Protein AF-A0A6C0DPK2-F1 (afdb_monomer_lite)

Foldseek 3Di:
DVLLVQLVVQLCVVLVVCLVVVDQLQAQPVRDGADDDDDDDPRRHHVDHPVNVSVVSSVVSSVVSVVVVVVVVVVVVVVVVVVVVVVVPDPPPDDDDDDDPPQADWDWDFPPVVCVVVVHTDIDIDHPDHDPDPDPDDDDDPDDDDDDDDD

pLDDT: mean 71.71, std 18.36, range [35.25, 96.0]

Structure (mmCIF, N/CA/C/O backbone):
data_AF-A0A6C0DPK2-F1
#
_entry.id   AF-A0A6C0DPK2-F1
#
loop_
_atom_site.group_PDB
_atom_site.id
_atom_site.type_symbol
_atom_site.label_atom_id
_atom_site.label_alt_id
_atom_site.label_comp_id
_atom_site.label_asym_id
_atom_site.label_entity_id
_atom_site.label_seq_id
_atom_site.pdbx_PDB_ins_code
_atom_site.Cartn_x
_atom_site.Cartn_y
_atom_site.Cartn_z
_atom_site.occupancy
_atom_site.B_iso_or_equiv
_atom_site.auth_seq_id
_atom_site.auth_comp_id
_atom_site.auth_asym_id
_atom_site.auth_atom_id
_atom_site.pdbx_PDB_model_num
ATOM 1 N N . MET A 1 1 ? -2.941 3.229 -16.840 1.00 76.00 1 MET A N 1
ATOM 2 C CA . MET A 1 1 ? -4.319 3.354 -16.310 1.00 76.00 1 MET A CA 1
ATOM 3 C C . MET A 1 1 ? -4.756 2.106 -15.546 1.00 76.00 1 MET A C 1
ATOM 5 O O . MET A 1 1 ? -5.140 2.243 -14.397 1.00 76.00 1 MET A O 1
ATOM 9 N N . TRP A 1 2 ? -4.609 0.898 -16.103 1.00 88.50 2 TRP A N 1
ATOM 10 C CA . TRP A 1 2 ? -4.993 -0.365 -15.441 1.00 88.50 2 TRP A CA 1
ATOM 11 C C . TRP A 1 2 ? -4.320 -0.638 -14.084 1.00 88.50 2 TRP A C 1
ATOM 13 O O . TRP A 1 2 ? -4.922 -1.257 -13.216 1.00 88.50 2 TRP A O 1
ATOM 23 N N . THR A 1 3 ? -3.105 -0.131 -13.868 1.00 89.25 3 THR A N 1
ATOM 24 C CA . THR A 1 3 ? -2.382 -0.233 -12.589 1.00 89.25 3 THR A CA 1
ATOM 25 C C . THR A 1 3 ? -3.181 0.301 -11.404 1.00 89.25 3 THR A C 1
ATOM 27 O O . THR A 1 3 ? -3.207 -0.337 -10.357 1.00 89.25 3 THR A O 1
ATOM 30 N N . PHE A 1 4 ? -3.874 1.431 -11.576 1.00 91.94 4 PHE A N 1
ATOM 31 C CA . PHE A 1 4 ? -4.709 2.010 -10.523 1.00 91.94 4 PHE A CA 1
ATOM 32 C C . PHE A 1 4 ? -5.929 1.141 -10.213 1.00 91.94 4 PHE A C 1
ATOM 34 O O . PHE A 1 4 ? -6.280 0.998 -9.049 1.00 91.94 4 PHE A O 1
ATOM 41 N N . LEU A 1 5 ? -6.539 0.517 -11.228 1.00 94.31 5 LEU A N 1
ATOM 42 C CA . LEU A 1 5 ? -7.675 -0.388 -11.027 1.00 94.31 5 LEU A CA 1
ATOM 43 C C . LEU A 1 5 ? -7.260 -1.630 -10.234 1.00 94.31 5 LEU A C 1
ATOM 45 O O . LEU A 1 5 ? -7.920 -1.984 -9.263 1.00 94.31 5 LEU A O 1
ATOM 49 N N . ILE A 1 6 ? -6.133 -2.249 -10.597 1.00 94.50 6 ILE A N 1
ATOM 50 C CA . ILE A 1 6 ? -5.611 -3.434 -9.900 1.00 94.50 6 ILE A CA 1
ATOM 51 C C . ILE A 1 6 ? -5.244 -3.087 -8.449 1.00 94.50 6 ILE A C 1
ATOM 53 O O . ILE A 1 6 ? -5.615 -3.816 -7.531 1.00 94.50 6 ILE A O 1
ATOM 57 N N . ALA A 1 7 ? -4.582 -1.946 -8.227 1.00 94.00 7 ALA A N 1
ATOM 58 C CA . ALA A 1 7 ? -4.278 -1.458 -6.881 1.00 94.00 7 ALA A CA 1
ATOM 59 C C . ALA A 1 7 ? -5.551 -1.144 -6.074 1.00 94.00 7 ALA A C 1
ATOM 61 O O . ALA A 1 7 ? -5.604 -1.424 -4.878 1.00 94.00 7 ALA A O 1
ATOM 62 N N . GLY A 1 8 ? -6.595 -0.615 -6.717 1.00 94.31 8 GLY A N 1
ATOM 63 C CA . GLY A 1 8 ? -7.897 -0.378 -6.093 1.00 94.31 8 GLY A CA 1
ATOM 64 C C . GLY A 1 8 ? -8.587 -1.672 -5.654 1.00 94.31 8 GLY A C 1
ATOM 65 O O . GLY A 1 8 ? -9.083 -1.755 -4.533 1.00 94.31 8 GLY A O 1
ATOM 66 N N . VAL A 1 9 ? -8.564 -2.710 -6.494 1.00 95.94 9 VAL A N 1
ATOM 67 C CA . VAL A 1 9 ? -9.119 -4.029 -6.146 1.00 95.94 9 VAL A CA 1
ATOM 68 C C . VAL A 1 9 ? -8.339 -4.668 -4.996 1.00 95.94 9 VAL A C 1
ATOM 70 O O . VAL A 1 9 ? -8.947 -5.146 -4.040 1.00 95.94 9 VAL A O 1
ATOM 73 N N . LEU A 1 10 ? -7.004 -4.629 -5.039 1.00 95.25 10 LEU A N 1
ATOM 74 C CA . LEU A 1 10 ? -6.152 -5.143 -3.960 1.00 95.25 10 LEU A CA 1
ATOM 75 C C . LEU A 1 10 ? -6.366 -4.372 -2.643 1.00 95.25 10 LEU A C 1
ATOM 77 O O . LEU A 1 10 ? -6.397 -4.965 -1.562 1.00 95.25 10 LEU A O 1
ATOM 81 N N . TYR A 1 11 ? -6.579 -3.058 -2.736 1.00 95.56 11 TYR A N 1
ATOM 82 C CA . TYR A 1 11 ? -6.938 -2.213 -1.602 1.00 95.56 11 TYR A CA 1
ATOM 83 C C . TYR A 1 11 ? -8.272 -2.653 -0.981 1.00 95.56 11 TYR A C 1
ATOM 85 O O . TYR A 1 11 ? -8.320 -2.914 0.221 1.00 95.56 11 TYR A O 1
ATOM 93 N N . LEU A 1 12 ? -9.323 -2.813 -1.794 1.00 95.50 12 LEU A N 1
ATOM 94 C CA . LEU A 1 12 ? -10.645 -3.262 -1.341 1.00 95.50 12 LEU A CA 1
ATOM 95 C C . LEU A 1 12 ? -10.598 -4.651 -0.700 1.00 95.50 12 LEU A C 1
ATOM 97 O O . LEU A 1 12 ? -11.244 -4.866 0.322 1.00 95.50 12 LEU A O 1
ATOM 101 N N . LEU A 1 13 ? -9.808 -5.569 -1.259 1.00 95.94 13 LEU A N 1
ATOM 102 C CA . LEU A 1 13 ? -9.614 -6.907 -0.699 1.00 95.94 13 LEU A CA 1
ATOM 103 C C . LEU A 1 13 ? -8.998 -6.854 0.699 1.00 95.94 13 LEU A C 1
ATOM 105 O O . LEU A 1 13 ? -9.499 -7.504 1.613 1.00 95.94 13 LEU A O 1
ATOM 109 N N . GLY A 1 14 ? -7.941 -6.064 0.888 1.00 92.69 14 GLY A N 1
ATOM 110 C CA . GLY A 1 14 ? -7.294 -5.958 2.197 1.00 92.69 14 GLY A CA 1
ATOM 111 C C . GLY A 1 14 ? -8.143 -5.222 3.232 1.00 92.69 14 GLY A C 1
ATOM 112 O O . GLY A 1 14 ? -8.245 -5.678 4.369 1.00 92.69 14 GLY A O 1
ATOM 113 N N . VAL A 1 15 ? -8.828 -4.144 2.838 1.00 93.50 15 VAL A N 1
ATOM 114 C CA . VAL A 1 15 ? -9.788 -3.465 3.722 1.00 93.50 15 VAL A CA 1
ATOM 115 C C . VAL A 1 15 ? -10.927 -4.414 4.098 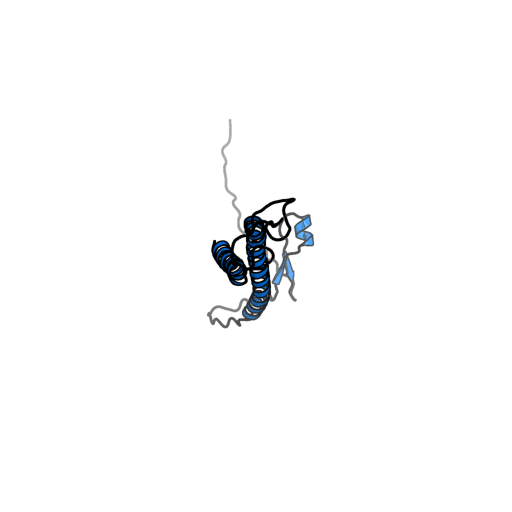1.00 93.50 15 VAL A C 1
ATOM 117 O O . VAL A 1 15 ? -11.239 -4.559 5.278 1.00 93.50 15 VAL A O 1
ATOM 120 N N . GLY A 1 16 ? -11.498 -5.122 3.122 1.00 93.38 16 GLY A N 1
ATOM 121 C CA . GLY A 1 16 ? -12.542 -6.120 3.346 1.00 93.38 16 GLY A CA 1
ATOM 122 C C . GLY A 1 16 ? -12.094 -7.247 4.277 1.00 93.38 16 GLY A C 1
ATOM 123 O O . GLY A 1 16 ? -12.838 -7.616 5.182 1.00 93.38 16 GLY A O 1
ATOM 124 N N . ALA A 1 17 ? -10.863 -7.738 4.124 1.00 92.38 17 ALA A N 1
ATOM 125 C CA . ALA A 1 17 ? -10.295 -8.748 5.013 1.00 92.38 17 ALA A CA 1
ATOM 126 C C . ALA A 1 17 ? -10.200 -8.248 6.463 1.00 92.38 17 ALA A C 1
ATOM 128 O O . ALA A 1 17 ? -10.578 -8.969 7.384 1.00 92.38 17 ALA A O 1
ATOM 129 N N . VAL A 1 18 ? -9.773 -7.003 6.684 1.00 89.62 18 VAL A N 1
ATOM 130 C CA . VAL A 1 18 ? -9.723 -6.418 8.035 1.00 89.62 18 VAL A CA 1
ATOM 131 C C . VAL A 1 18 ? -11.120 -6.242 8.630 1.00 89.62 18 VAL A C 1
ATOM 133 O O . VAL A 1 18 ? -11.325 -6.566 9.801 1.00 89.62 18 VAL A O 1
ATOM 136 N N . LEU A 1 19 ? -12.101 -5.805 7.833 1.00 88.81 19 LEU A N 1
ATOM 137 C CA . LEU A 1 19 ? -13.499 -5.716 8.275 1.00 88.81 19 LEU A CA 1
ATOM 138 C C . LEU A 1 19 ? -14.124 -7.087 8.558 1.00 88.81 19 LEU A C 1
ATOM 140 O O . LEU A 1 19 ? -15.045 -7.175 9.371 1.00 88.81 19 LEU A O 1
ATOM 144 N N . TYR A 1 20 ? -13.653 -8.139 7.891 1.00 90.38 20 TYR A N 1
ATOM 145 C CA . TYR A 1 20 ? -14.099 -9.507 8.128 1.00 90.38 20 TYR A CA 1
ATOM 146 C C . TYR A 1 20 ? -13.490 -10.087 9.409 1.00 90.38 20 TYR A C 1
ATOM 148 O O . TYR A 1 20 ? -14.210 -10.648 10.230 1.00 90.38 20 TYR A O 1
ATOM 156 N N . ILE A 1 21 ? -12.181 -9.903 9.607 1.00 90.19 21 ILE A N 1
ATOM 157 C CA . ILE A 1 21 ? -11.452 -10.408 10.782 1.00 90.19 21 ILE A CA 1
ATOM 158 C C . ILE A 1 21 ? -11.864 -9.660 12.057 1.00 90.19 21 ILE A C 1
ATOM 160 O O . ILE A 1 21 ? -11.790 -10.236 13.139 1.00 90.19 21 ILE A O 1
ATOM 164 N N . ARG A 1 22 ? -12.311 -8.400 11.937 1.00 86.12 22 ARG A N 1
ATOM 165 C CA . ARG A 1 22 ? -12.725 -7.531 13.055 1.00 86.12 22 ARG A CA 1
ATOM 166 C C . ARG A 1 22 ? -11.746 -7.606 14.230 1.00 86.12 22 ARG A C 1
ATOM 168 O O . ARG A 1 22 ? -12.116 -8.051 15.316 1.00 86.12 22 ARG A O 1
ATOM 175 N N . PRO A 1 23 ? -10.481 -7.199 14.028 1.00 86.19 23 PRO A N 1
ATOM 176 C CA . PRO A 1 23 ? -9.474 -7.315 15.070 1.00 86.19 23 PRO A CA 1
ATOM 177 C C . PRO A 1 23 ? -9.916 -6.573 16.337 1.00 86.19 23 PRO A C 1
ATOM 179 O O . PRO A 1 23 ? -10.346 -5.417 16.270 1.00 86.19 23 PRO A O 1
ATOM 182 N N . THR A 1 24 ? -9.725 -7.204 17.498 1.00 82.12 24 THR A N 1
ATOM 183 C CA . THR A 1 24 ? -10.015 -6.652 18.840 1.00 82.12 24 THR A CA 1
ATOM 184 C C . THR A 1 24 ? -9.302 -5.328 19.126 1.00 82.12 24 THR A C 1
ATOM 186 O O . THR A 1 24 ? -9.665 -4.601 20.043 1.00 82.12 24 THR A O 1
ATOM 189 N N . TYR A 1 25 ? -8.301 -4.978 18.316 1.00 81.94 25 TYR A N 1
ATOM 190 C CA . TYR A 1 25 ? -7.621 -3.690 18.367 1.00 81.94 25 TYR A CA 1
ATOM 191 C C . TYR A 1 25 ? -8.501 -2.505 17.924 1.00 81.94 25 TYR A C 1
ATOM 193 O O . TYR A 1 25 ? -8.339 -1.404 18.435 1.00 81.94 25 TYR A O 1
ATOM 201 N N . MET A 1 26 ? -9.432 -2.695 16.982 1.00 80.06 26 MET A N 1
ATOM 202 C CA . MET A 1 26 ? -10.317 -1.625 16.473 1.00 80.06 26 MET A CA 1
ATOM 203 C C . MET A 1 26 ? -11.799 -1.870 16.767 1.00 80.06 26 MET A C 1
ATOM 205 O O . MET A 1 26 ? -12.599 -0.935 16.696 1.00 80.06 26 MET A O 1
ATOM 209 N N . PHE A 1 27 ? -12.164 -3.107 17.098 1.00 85.19 27 PHE A N 1
ATOM 210 C CA . PHE A 1 27 ? -13.536 -3.502 17.382 1.00 85.19 27 PHE A CA 1
ATOM 211 C C . PHE A 1 27 ? -13.684 -3.927 18.840 1.00 85.19 27 PHE A C 1
ATOM 213 O O . PHE A 1 27 ? -12.830 -4.616 19.395 1.00 85.19 27 PHE A O 1
ATOM 220 N N . THR A 1 28 ? -14.793 -3.529 19.455 1.00 82.94 28 THR A N 1
ATOM 221 C CA . THR A 1 28 ? -15.239 -4.076 20.744 1.00 82.94 28 THR A CA 1
ATOM 222 C C . THR A 1 28 ? -15.685 -5.537 20.541 1.00 82.94 28 THR A C 1
ATOM 224 O O . THR A 1 28 ? -16.047 -5.898 19.417 1.00 82.94 28 THR A O 1
ATOM 227 N N . PRO A 1 29 ? -15.729 -6.390 21.586 1.00 82.19 29 PRO A N 1
ATOM 228 C CA . PRO A 1 29 ? -16.250 -7.760 21.473 1.00 82.19 29 PRO A CA 1
ATOM 229 C C . PRO A 1 29 ? -17.682 -7.816 20.918 1.00 82.19 29 PRO A C 1
ATOM 231 O O . PRO A 1 29 ? -18.047 -8.761 20.227 1.00 82.19 29 PRO A O 1
ATOM 234 N N . ASP A 1 30 ? -18.453 -6.747 21.133 1.00 81.12 30 ASP A N 1
ATOM 235 C CA . ASP A 1 30 ? -19.807 -6.559 20.599 1.00 81.12 30 ASP A CA 1
ATOM 236 C C . ASP A 1 30 ? -19.840 -6.222 19.092 1.00 81.12 30 ASP A C 1
ATOM 238 O O . ASP A 1 30 ? -20.902 -5.976 18.520 1.00 81.12 30 ASP A O 1
ATOM 242 N N . GLY A 1 31 ? -18.681 -6.142 18.431 1.00 77.81 31 GLY A N 1
ATOM 243 C CA . GLY A 1 31 ? -18.552 -5.787 17.017 1.00 77.81 31 GLY A CA 1
ATOM 244 C C . GLY A 1 31 ? -18.787 -4.306 16.707 1.00 77.81 31 GLY A C 1
ATOM 245 O O . GLY A 1 31 ? -18.835 -3.931 15.534 1.00 77.81 31 GLY A O 1
ATOM 246 N N . LYS A 1 32 ? -18.925 -3.457 17.732 1.00 83.12 32 LYS A N 1
ATOM 247 C CA . LYS A 1 32 ? -18.963 -2.001 17.571 1.00 83.12 32 LYS A CA 1
ATOM 248 C C . LYS A 1 32 ? -17.568 -1.455 17.281 1.00 83.12 32 LYS A C 1
ATOM 250 O O . LYS A 1 32 ? -16.553 -2.032 17.667 1.00 83.12 32 LYS A O 1
ATOM 255 N N . TRP A 1 33 ? -17.531 -0.330 16.578 1.00 82.00 33 TRP A N 1
ATOM 256 C CA . TRP A 1 33 ? -16.293 0.397 16.332 1.00 82.00 33 TRP A CA 1
ATOM 257 C C . TRP A 1 33 ? -15.850 1.080 17.617 1.00 82.00 33 TRP A C 1
ATOM 259 O O . TRP A 1 33 ? -16.654 1.730 18.286 1.00 82.00 33 TRP A O 1
ATOM 269 N N . LYS A 1 34 ? -14.573 0.923 17.956 1.00 85.62 34 LYS A N 1
ATOM 270 C CA . LYS A 1 34 ? -13.971 1.591 19.104 1.00 85.62 34 LYS A CA 1
ATOM 271 C C . LYS A 1 34 ? -13.742 3.064 18.764 1.00 85.62 34 LYS A C 1
ATOM 273 O O . LYS A 1 34 ? -13.281 3.383 17.666 1.00 85.62 34 LYS A O 1
ATOM 278 N N . GLU A 1 35 ? -14.089 3.958 19.680 1.00 85.31 35 GLU A N 1
ATOM 279 C CA . GLU A 1 35 ? -13.941 5.393 19.449 1.00 85.31 35 GLU A CA 1
ATOM 280 C C . GLU A 1 35 ? -12.459 5.780 19.509 1.00 85.31 35 GLU A C 1
ATOM 282 O O . GLU A 1 35 ? -11.665 5.205 20.259 1.00 85.31 35 GLU A O 1
ATOM 287 N N . PHE A 1 36 ? -12.058 6.739 18.677 1.00 84.31 36 PHE A N 1
ATOM 288 C CA . PHE A 1 36 ? -10.707 7.278 18.746 1.00 84.31 36 PHE A CA 1
ATOM 289 C C . PHE A 1 36 ? -10.600 8.213 19.949 1.00 84.31 36 PHE A C 1
ATOM 291 O O . PHE A 1 36 ? -11.347 9.184 20.045 1.00 84.31 36 PHE A O 1
ATOM 298 N N . GLY A 1 37 ? -9.652 7.947 20.843 1.00 78.94 37 GLY A N 1
ATOM 299 C CA . GLY A 1 37 ? -9.408 8.812 21.990 1.00 78.94 37 GLY A CA 1
ATOM 300 C C . GLY A 1 37 ? -8.141 8.444 22.747 1.00 78.94 37 GLY A C 1
ATOM 301 O O . GLY A 1 37 ? -7.700 7.297 22.743 1.00 78.94 37 GLY A O 1
ATOM 302 N N . ILE A 1 38 ? -7.558 9.447 23.398 1.00 75.81 38 ILE A N 1
ATOM 303 C CA . ILE A 1 38 ? -6.407 9.324 24.292 1.00 75.81 38 ILE A CA 1
ATOM 304 C C . ILE A 1 38 ? -6.905 9.624 25.706 1.00 75.81 38 ILE A C 1
ATOM 306 O O . ILE A 1 38 ? -7.456 10.695 25.947 1.00 75.81 38 ILE A O 1
ATOM 310 N N . GLY A 1 39 ? -6.728 8.681 26.636 1.00 68.38 39 GLY A N 1
ATOM 311 C CA . GLY A 1 39 ? -6.986 8.919 28.062 1.00 68.38 39 GLY A CA 1
ATOM 312 C C . GLY A 1 39 ? -8.384 8.562 28.579 1.00 68.38 39 GLY A C 1
ATOM 313 O O . GLY A 1 39 ? -8.838 9.151 29.553 1.00 68.38 39 GLY A O 1
ATOM 314 N N . SER A 1 40 ? -9.076 7.597 27.976 1.00 60.22 40 SER A N 1
ATOM 315 C CA . SER A 1 40 ? -10.280 6.983 28.558 1.00 60.22 40 SER A CA 1
ATOM 316 C C . SER A 1 40 ? -10.120 5.464 28.578 1.00 60.22 40 SER A C 1
ATOM 318 O O . SER A 1 40 ? -9.331 4.940 27.798 1.00 60.22 40 SER A O 1
ATOM 320 N N . THR A 1 41 ? -10.814 4.782 29.500 1.00 65.25 41 THR A N 1
ATOM 321 C CA . THR A 1 41 ? -10.669 3.344 29.817 1.00 65.25 41 THR A CA 1
ATOM 322 C C . THR A 1 41 ? -10.327 2.482 28.598 1.00 65.25 41 THR A C 1
ATOM 324 O O . THR A 1 41 ? -11.008 2.563 27.568 1.00 65.25 41 THR A O 1
ATOM 327 N N . ASP A 1 42 ? -9.280 1.658 28.745 1.00 67.19 42 ASP A N 1
ATOM 328 C CA . ASP A 1 42 ? -8.611 0.888 27.678 1.00 67.19 42 ASP A CA 1
ATOM 329 C C . ASP A 1 42 ? -9.579 0.015 26.860 1.00 67.19 42 ASP A C 1
ATOM 331 O O . ASP A 1 42 ? -9.338 -0.290 25.695 1.00 67.19 42 ASP A O 1
ATOM 335 N N . ASP A 1 43 ? -10.740 -0.311 27.427 1.00 68.50 43 ASP A N 1
ATOM 336 C CA . ASP A 1 43 ? -11.766 -1.139 26.798 1.00 68.50 43 ASP A CA 1
ATOM 337 C C . ASP A 1 43 ? -12.603 -0.400 25.737 1.00 68.50 43 ASP A C 1
ATOM 339 O O . ASP A 1 43 ? -13.189 -1.038 24.862 1.00 68.50 43 ASP A O 1
ATOM 343 N N . LYS A 1 44 ? -12.658 0.943 25.761 1.00 70.94 44 LYS A N 1
ATOM 344 C CA . LYS A 1 44 ? -13.557 1.740 24.892 1.00 70.94 44 LYS A CA 1
ATOM 345 C C . LYS A 1 44 ? -12.865 2.628 23.860 1.00 70.94 44 LYS A C 1
ATOM 347 O O . LYS A 1 44 ? -13.517 3.014 22.893 1.00 70.94 44 LYS A O 1
ATOM 352 N N . HIS A 1 45 ? -11.572 2.915 24.027 1.00 80.31 45 HIS A N 1
ATOM 353 C CA . HIS A 1 45 ? -10.835 3.829 23.146 1.00 80.31 45 HIS A CA 1
ATOM 354 C C . HIS A 1 45 ? -9.659 3.168 22.433 1.00 80.31 45 HIS A C 1
ATOM 356 O O . HIS A 1 45 ? -8.952 2.351 23.020 1.00 80.31 45 HIS A O 1
ATOM 362 N N . THR A 1 46 ? -9.449 3.509 21.163 1.00 83.19 46 THR A N 1
ATOM 363 C CA . THR A 1 46 ? -8.284 3.041 20.406 1.00 83.19 46 THR A CA 1
ATOM 364 C C . THR A 1 46 ? -7.426 4.208 19.926 1.00 83.19 46 THR A C 1
ATOM 366 O O . THR A 1 46 ? -7.957 5.170 19.368 1.00 83.19 46 THR A O 1
ATOM 369 N N . PRO A 1 47 ? -6.092 4.125 20.089 1.00 79.44 47 PRO A N 1
ATOM 370 C CA . PRO A 1 47 ? -5.176 5.181 19.662 1.00 79.44 47 PRO A CA 1
ATOM 371 C C . PRO A 1 47 ? -4.971 5.213 18.141 1.00 79.44 47 PRO A C 1
ATOM 373 O O . PRO A 1 47 ? -4.377 6.149 17.619 1.00 79.44 47 PRO A O 1
ATOM 376 N N . PHE A 1 48 ? -5.436 4.192 17.418 1.00 82.44 48 PHE A N 1
ATOM 377 C CA . PHE A 1 48 ? -5.225 4.036 15.983 1.00 82.44 48 PHE A CA 1
ATOM 378 C C . PHE A 1 48 ? -6.559 3.956 15.239 1.00 82.44 48 PHE A C 1
ATOM 380 O O . PHE A 1 48 ? -7.217 2.915 15.235 1.00 82.44 48 PHE A O 1
ATOM 387 N N . PRO A 1 49 ? -6.997 5.044 14.604 1.00 83.50 49 PRO A N 1
ATOM 388 C CA . PRO A 1 49 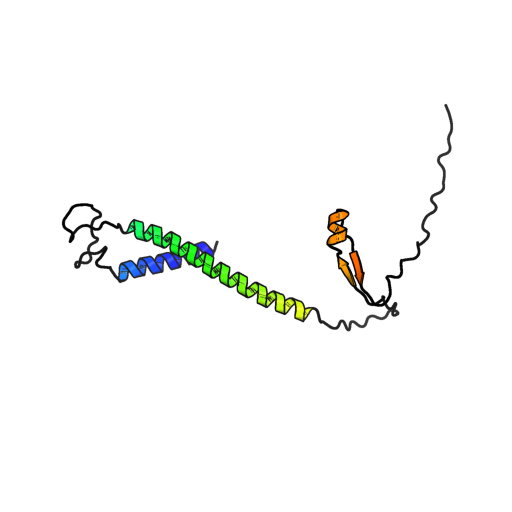? -8.306 5.083 13.985 1.00 83.50 49 PRO A CA 1
ATOM 389 C C . PRO A 1 49 ? -8.295 4.356 12.629 1.00 83.50 49 PRO A C 1
ATOM 391 O O . PRO A 1 49 ? -7.285 4.303 11.926 1.00 83.50 49 PRO A O 1
ATOM 394 N N . PHE A 1 50 ? -9.439 3.802 12.229 1.00 86.00 50 PHE A N 1
ATOM 395 C CA . PHE A 1 50 ? -9.552 2.959 11.031 1.00 86.00 50 PHE A CA 1
ATOM 396 C C . PHE A 1 50 ? -9.138 3.644 9.722 1.00 86.00 50 PHE A C 1
ATOM 398 O O . PHE A 1 50 ? -8.514 3.029 8.857 1.00 86.00 50 PHE A O 1
ATOM 405 N N . TRP A 1 51 ? -9.445 4.933 9.577 1.00 88.50 51 TRP A N 1
ATOM 406 C CA . TRP A 1 51 ? -9.050 5.709 8.400 1.00 88.50 51 TRP A CA 1
ATOM 407 C C . TRP A 1 51 ? -7.528 5.777 8.228 1.00 88.50 51 TRP A C 1
ATOM 409 O O . TRP A 1 51 ? -7.050 5.797 7.097 1.00 88.50 51 TRP A O 1
ATOM 419 N N . LEU A 1 52 ? -6.760 5.746 9.323 1.00 88.69 52 LEU A N 1
ATOM 420 C CA . LEU A 1 52 ? -5.303 5.769 9.255 1.00 88.69 52 LEU A CA 1
ATOM 421 C C . LEU A 1 52 ? -4.761 4.446 8.708 1.00 88.69 52 LEU A C 1
ATOM 423 O O . LEU A 1 52 ? -3.895 4.456 7.837 1.00 88.69 52 LEU A O 1
ATOM 427 N N . PHE A 1 53 ? -5.359 3.319 9.106 1.00 89.00 53 PHE A N 1
ATOM 428 C CA . PHE A 1 53 ? -5.088 2.031 8.466 1.00 89.00 53 PHE A CA 1
ATOM 429 C C . PHE A 1 53 ? -5.437 2.058 6.972 1.00 89.00 53 PHE A C 1
ATOM 431 O O . PHE A 1 53 ? -4.627 1.621 6.157 1.00 89.00 53 PHE A O 1
ATOM 438 N N . CYS A 1 54 ? -6.594 2.613 6.594 1.00 92.12 54 CYS A N 1
ATOM 439 C CA . CYS A 1 54 ? -6.979 2.736 5.184 1.00 92.12 54 CYS A CA 1
ATOM 440 C C . CYS A 1 54 ? -5.945 3.533 4.381 1.00 92.12 54 CYS A C 1
ATOM 442 O O . CYS A 1 54 ? -5.561 3.122 3.288 1.00 92.12 54 CYS A O 1
ATOM 444 N N . LEU A 1 55 ? -5.451 4.642 4.934 1.00 93.62 55 LEU A N 1
ATOM 445 C CA . LEU A 1 55 ? -4.451 5.47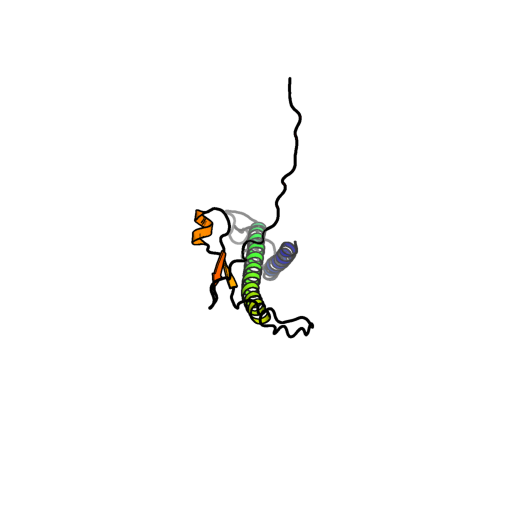6 4.276 1.00 93.62 55 LEU A CA 1
ATOM 446 C C . LEU A 1 55 ? -3.129 4.717 4.080 1.00 93.62 55 LEU A C 1
ATOM 448 O O . LEU A 1 55 ? -2.575 4.701 2.979 1.00 93.62 55 LEU A O 1
ATOM 452 N N . THR A 1 56 ? -2.651 4.034 5.124 1.00 93.00 56 THR A N 1
ATOM 453 C CA . THR A 1 56 ? -1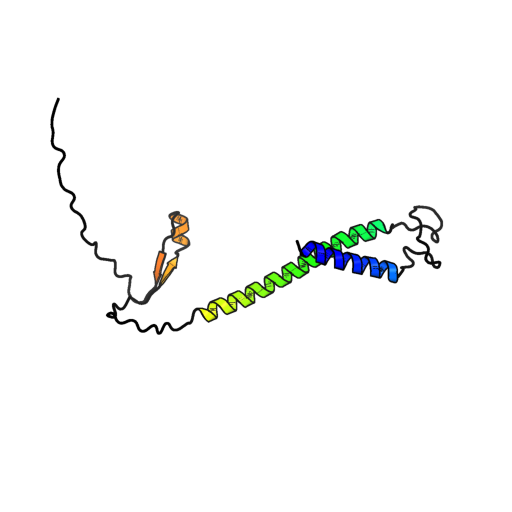.436 3.211 5.055 1.00 93.00 56 THR A CA 1
ATOM 454 C C . THR A 1 56 ? -1.599 2.060 4.061 1.00 93.00 56 THR A C 1
ATOM 456 O O . THR A 1 56 ? -0.710 1.818 3.241 1.00 93.00 56 THR A O 1
ATOM 459 N N . TRP A 1 57 ? -2.748 1.382 4.079 1.00 95.19 57 TRP A N 1
ATOM 460 C CA . TRP A 1 57 ? -3.040 0.274 3.176 1.00 95.19 57 TRP A CA 1
ATOM 461 C C . TRP A 1 57 ? -3.159 0.724 1.715 1.00 95.19 57 TRP A C 1
ATOM 463 O O . TRP A 1 57 ? -2.719 0.009 0.816 1.00 95.19 57 TRP A O 1
ATOM 473 N N . ALA A 1 58 ? -3.683 1.924 1.454 1.00 93.50 58 ALA A N 1
ATOM 474 C CA . ALA A 1 58 ? -3.749 2.491 0.108 1.00 93.50 58 ALA A CA 1
ATOM 475 C C . ALA A 1 58 ? -2.349 2.699 -0.492 1.00 93.50 58 ALA A C 1
ATOM 477 O O . ALA A 1 58 ? -2.091 2.276 -1.624 1.00 93.50 58 ALA A O 1
ATOM 478 N N . VAL A 1 59 ? -1.427 3.281 0.284 1.00 95.38 59 VAL A N 1
ATOM 479 C CA . VAL A 1 59 ? -0.027 3.451 -0.136 1.00 95.38 59 VAL A CA 1
ATOM 480 C C . VAL A 1 59 ? 0.632 2.088 -0.353 1.00 95.38 59 VAL A C 1
ATOM 482 O O . VAL A 1 59 ? 1.259 1.869 -1.391 1.00 95.38 59 VAL A O 1
ATOM 485 N N . PHE A 1 60 ? 0.442 1.152 0.581 1.00 95.75 60 PHE A N 1
ATOM 486 C CA . PHE A 1 60 ? 1.011 -0.192 0.486 1.00 95.75 60 PHE A CA 1
ATOM 487 C C . PHE A 1 60 ? 0.521 -0.944 -0.758 1.00 95.75 60 PHE A C 1
ATOM 489 O O . PHE A 1 60 ? 1.332 -1.502 -1.496 1.00 95.75 60 PHE A O 1
ATOM 496 N N . SER A 1 61 ? -0.784 -0.914 -1.036 1.00 96.00 61 SER A N 1
ATOM 497 C CA . SER A 1 61 ? -1.382 -1.560 -2.209 1.00 96.00 61 SER A CA 1
ATOM 498 C C . SER A 1 61 ? -0.793 -1.019 -3.514 1.00 96.00 61 SER A C 1
ATOM 500 O O . SER A 1 61 ? -0.383 -1.783 -4.391 1.00 96.00 61 SER A O 1
ATOM 502 N N . TYR A 1 62 ? -0.676 0.306 -3.629 1.00 94.19 62 TYR A N 1
ATOM 503 C CA . TYR A 1 62 ? -0.112 0.936 -4.818 1.00 94.19 62 TYR A CA 1
ATOM 504 C C . TYR A 1 62 ? 1.361 0.556 -5.031 1.00 94.19 62 TYR A C 1
ATOM 506 O O . TYR A 1 62 ? 1.737 0.129 -6.127 1.00 94.19 62 TYR A O 1
ATOM 514 N N . VAL A 1 63 ? 2.183 0.649 -3.979 1.00 95.06 63 VAL A N 1
ATOM 515 C CA . VAL A 1 63 ? 3.605 0.269 -4.031 1.00 95.06 63 VAL A CA 1
ATOM 516 C C . VAL A 1 63 ? 3.765 -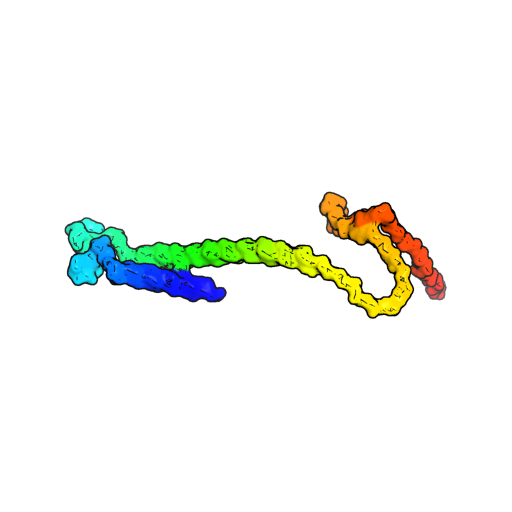1.215 -4.355 1.00 95.06 63 VAL A C 1
ATOM 518 O O . VAL A 1 63 ? 4.598 -1.572 -5.186 1.00 95.06 63 VAL A O 1
ATOM 521 N N . SER A 1 64 ? 2.942 -2.080 -3.762 1.00 93.50 64 SER A N 1
ATOM 522 C CA . SER A 1 64 ? 2.957 -3.519 -4.030 1.00 93.50 64 SER A CA 1
ATOM 523 C C . SER A 1 64 ? 2.730 -3.819 -5.515 1.00 93.50 64 SER A C 1
ATOM 525 O O . SER A 1 64 ? 3.524 -4.533 -6.131 1.00 93.50 64 SER A O 1
ATOM 527 N N . VAL A 1 65 ? 1.719 -3.198 -6.136 1.00 94.06 65 VAL A N 1
ATOM 528 C CA . VAL A 1 65 ? 1.442 -3.363 -7.574 1.00 94.06 65 VAL A CA 1
ATOM 529 C C . VAL A 1 65 ? 2.584 -2.825 -8.440 1.00 94.06 65 VAL A C 1
ATOM 531 O O . VAL A 1 65 ? 2.939 -3.455 -9.439 1.00 94.06 65 VAL A O 1
ATOM 534 N N . LEU A 1 66 ? 3.189 -1.693 -8.067 1.00 91.06 66 LEU A N 1
ATOM 535 C CA . LEU A 1 66 ? 4.349 -1.135 -8.773 1.00 91.06 66 LEU A CA 1
ATOM 536 C C . LEU A 1 66 ? 5.544 -2.088 -8.756 1.00 91.06 66 LEU A C 1
ATOM 538 O O . LEU A 1 66 ? 6.132 -2.338 -9.809 1.00 91.06 66 LEU A O 1
ATOM 542 N N . VAL A 1 67 ? 5.881 -2.637 -7.586 1.00 92.38 67 VAL A N 1
ATOM 543 C CA . VAL A 1 67 ? 6.984 -3.595 -7.435 1.00 92.38 67 VAL A CA 1
ATOM 544 C C . VAL A 1 67 ? 6.686 -4.858 -8.236 1.00 92.38 67 VAL A C 1
ATOM 546 O O . VAL A 1 67 ? 7.510 -5.273 -9.046 1.00 92.38 67 VAL A O 1
ATOM 549 N N . PHE A 1 68 ? 5.488 -5.424 -8.090 1.00 90.50 68 PHE A N 1
ATOM 550 C CA . PHE A 1 68 ? 5.115 -6.666 -8.762 1.00 90.50 68 PHE A CA 1
ATOM 551 C C . PHE A 1 68 ? 5.139 -6.532 -10.291 1.00 90.50 68 PHE A C 1
ATOM 553 O O . PHE A 1 68 ? 5.723 -7.361 -10.996 1.00 90.50 68 PHE A O 1
ATOM 560 N N . LEU A 1 69 ? 4.562 -5.450 -10.820 1.00 86.69 69 LEU A N 1
ATOM 561 C CA . LEU A 1 69 ? 4.532 -5.203 -12.259 1.00 86.69 69 LEU A CA 1
ATOM 562 C C . LEU A 1 69 ? 5.914 -4.807 -12.803 1.00 86.69 69 LEU A C 1
ATOM 564 O O . LEU A 1 69 ? 6.270 -5.198 -13.916 1.00 86.69 69 LEU A O 1
ATOM 568 N N . GLY A 1 70 ? 6.708 -4.069 -12.022 1.00 83.50 70 GLY A N 1
ATOM 569 C CA . GLY A 1 70 ? 8.094 -3.733 -12.350 1.00 83.50 70 GLY A CA 1
ATOM 570 C C . GLY A 1 70 ? 8.979 -4.975 -12.456 1.00 83.50 70 GLY A C 1
ATOM 571 O O . GLY A 1 70 ? 9.674 -5.153 -13.458 1.00 83.50 70 GLY A O 1
ATOM 572 N N . SER A 1 71 ? 8.887 -5.885 -11.484 1.00 78.88 71 SER A N 1
ATOM 573 C CA . SER A 1 71 ? 9.622 -7.154 -11.497 1.00 78.88 71 SER A CA 1
ATOM 574 C C . SER A 1 71 ? 9.213 -8.064 -12.660 1.00 78.88 71 SER A C 1
ATOM 576 O O . SER A 1 71 ? 10.064 -8.739 -13.238 1.00 78.88 71 SER A O 1
ATOM 578 N N . MET A 1 72 ? 7.932 -8.079 -13.042 1.00 73.44 72 MET A N 1
ATOM 579 C CA . MET A 1 72 ? 7.459 -8.896 -14.164 1.00 73.44 72 MET A CA 1
ATOM 580 C C . MET A 1 72 ? 7.936 -8.361 -15.525 1.00 73.44 72 MET A C 1
ATOM 582 O O . MET A 1 72 ? 8.291 -9.147 -16.403 1.00 73.44 72 MET A O 1
ATOM 586 N N . LYS A 1 73 ? 8.008 -7.035 -15.705 1.00 66.50 73 LYS A N 1
ATOM 587 C CA . LYS A 1 73 ? 8.534 -6.433 -16.944 1.00 66.50 73 LYS A CA 1
ATOM 588 C C . LYS A 1 73 ? 10.020 -6.726 -17.151 1.00 66.50 73 LYS A C 1
ATOM 590 O O . LYS A 1 73 ? 10.406 -7.047 -18.270 1.00 66.50 73 LYS A O 1
ATOM 595 N N . PHE A 1 74 ? 10.814 -6.669 -16.083 1.00 63.94 74 PHE A N 1
ATOM 596 C CA . PHE A 1 74 ? 12.252 -6.948 -16.145 1.00 63.94 74 PHE A CA 1
ATOM 597 C C . PHE A 1 74 ? 12.553 -8.408 -16.519 1.00 63.94 74 PHE A C 1
ATOM 599 O O . PHE A 1 74 ? 13.443 -8.672 -17.317 1.00 63.94 74 PHE A O 1
ATOM 606 N N . LYS A 1 75 ? 11.765 -9.372 -16.022 1.00 65.25 75 LYS A N 1
ATOM 607 C CA . LYS A 1 75 ? 11.954 -10.793 -16.369 1.00 65.25 75 LYS A CA 1
ATOM 608 C C . LYS A 1 75 ? 11.638 -11.113 -17.836 1.00 65.25 75 LYS A C 1
ATOM 610 O O . LYS A 1 75 ? 12.272 -11.985 -18.419 1.00 65.25 75 LYS A O 1
ATOM 615 N N . ASN A 1 76 ? 10.675 -10.420 -18.445 1.00 61.19 76 ASN A N 1
ATOM 616 C CA . ASN A 1 76 ? 10.282 -10.679 -19.834 1.00 61.19 76 ASN A CA 1
ATOM 617 C C . ASN A 1 76 ? 11.235 -10.049 -20.862 1.00 61.19 76 ASN A C 1
ATOM 619 O O . ASN A 1 76 ? 11.361 -10.582 -21.967 1.00 61.19 76 ASN A O 1
ATOM 623 N N . SER A 1 77 ? 11.913 -8.944 -20.527 1.00 59.53 77 SER A N 1
ATOM 624 C CA . SER A 1 77 ? 12.886 -8.324 -21.436 1.00 59.53 77 SER A CA 1
ATOM 625 C C . SER A 1 77 ? 14.092 -9.221 -21.689 1.00 59.53 77 SER A C 1
ATOM 627 O O . SER A 1 77 ? 14.522 -9.325 -22.835 1.00 59.53 77 SER A O 1
ATOM 629 N N . ASP A 1 78 ? 14.584 -9.924 -20.670 1.00 59.47 78 ASP A N 1
ATOM 630 C CA . ASP A 1 78 ? 15.756 -10.795 -20.817 1.00 59.47 78 ASP A CA 1
ATOM 631 C C . ASP A 1 78 ? 15.440 -12.023 -21.690 1.00 59.47 78 ASP A C 1
ATOM 633 O O . ASP A 1 78 ? 16.242 -12.424 -22.534 1.00 59.47 78 ASP A O 1
ATOM 637 N N . ILE A 1 79 ? 14.222 -12.568 -21.575 1.00 57.97 79 ILE A N 1
ATOM 638 C CA . ILE A 1 79 ? 13.778 -13.739 -22.349 1.00 57.97 79 ILE A CA 1
ATOM 639 C C . ILE A 1 79 ? 13.479 -13.373 -23.816 1.00 57.97 79 ILE A C 1
ATOM 641 O O . ILE A 1 79 ? 13.800 -14.142 -24.723 1.00 57.97 79 ILE A O 1
ATOM 645 N N . LEU A 1 80 ? 12.903 -12.196 -24.090 1.00 58.06 80 LEU A N 1
ATOM 646 C CA . LEU A 1 80 ? 12.657 -11.743 -25.468 1.00 58.06 80 LEU A CA 1
ATOM 647 C C . LEU A 1 80 ? 13.943 -11.308 -26.183 1.00 58.06 80 LEU A C 1
ATOM 649 O O . LEU A 1 80 ? 14.066 -11.538 -27.387 1.00 58.06 80 LEU A O 1
ATOM 653 N N . ASN A 1 81 ? 14.917 -10.740 -25.464 1.00 55.03 81 ASN A N 1
ATOM 654 C CA . ASN A 1 81 ? 16.215 -10.387 -26.046 1.00 55.03 81 ASN A CA 1
ATOM 655 C C . ASN A 1 81 ? 17.021 -11.643 -26.432 1.00 55.03 81 ASN A C 1
ATOM 657 O O . ASN A 1 81 ? 17.625 -11.664 -27.502 1.00 55.03 81 ASN A O 1
ATOM 661 N N . TYR A 1 82 ? 16.923 -12.719 -25.637 1.00 53.94 82 TYR A N 1
ATOM 662 C CA . TYR A 1 82 ? 17.501 -14.032 -25.959 1.00 53.94 82 TYR A CA 1
ATOM 663 C C . TYR A 1 82 ? 16.772 -14.784 -27.090 1.00 53.94 82 TYR A C 1
ATOM 665 O O . TYR A 1 82 ? 17.321 -15.702 -27.685 1.00 53.94 82 TYR A O 1
ATOM 673 N N . LYS A 1 83 ? 15.525 -14.428 -27.420 1.00 50.88 83 LYS A N 1
ATOM 674 C CA . LYS A 1 83 ? 14.830 -15.018 -28.578 1.00 50.88 83 LYS A CA 1
ATOM 675 C C . LYS A 1 83 ? 15.084 -14.230 -29.868 1.00 50.88 83 LYS A C 1
ATOM 677 O O . LYS A 1 83 ? 15.123 -14.809 -30.956 1.00 50.88 83 LYS A O 1
ATOM 682 N N . ALA A 1 84 ? 15.275 -12.915 -29.764 1.00 54.00 84 ALA A N 1
ATOM 683 C CA . ALA A 1 84 ? 15.532 -12.045 -30.910 1.00 54.00 84 ALA A CA 1
ATOM 684 C C . ALA A 1 84 ? 16.908 -12.299 -31.551 1.00 54.00 84 ALA A C 1
ATOM 686 O O . ALA A 1 84 ? 17.016 -12.312 -32.773 1.00 54.00 84 ALA A O 1
ATOM 687 N N . ASN A 1 85 ? 17.946 -12.572 -30.760 1.00 53.84 85 ASN A N 1
ATOM 688 C CA . ASN A 1 85 ? 19.288 -12.884 -31.269 1.00 53.84 85 ASN A CA 1
ATOM 689 C C . ASN A 1 85 ? 19.413 -14.303 -31.865 1.00 53.84 85 ASN A C 1
ATOM 691 O O . ASN A 1 85 ? 20.242 -14.497 -32.750 1.00 53.84 85 ASN A O 1
ATOM 695 N N . THR A 1 86 ? 18.586 -15.280 -31.469 1.00 55.94 86 THR A N 1
ATOM 696 C CA . THR A 1 86 ? 18.570 -16.616 -32.111 1.00 55.94 86 THR A CA 1
ATOM 697 C C . THR A 1 86 ? 17.790 -16.635 -33.432 1.00 55.94 86 THR A C 1
ATOM 699 O O . THR A 1 86 ? 18.032 -17.488 -34.279 1.00 55.94 86 THR A O 1
ATOM 702 N N . SER A 1 87 ? 16.885 -15.674 -33.647 1.00 52.53 87 SER A N 1
ATOM 703 C CA . SER A 1 87 ? 16.042 -15.604 -34.855 1.00 52.53 87 SER A CA 1
ATOM 704 C C . SER A 1 87 ? 16.691 -14.848 -36.027 1.00 52.53 87 SER A C 1
ATOM 706 O O . SER A 1 87 ? 16.157 -14.866 -37.132 1.00 52.53 87 SER A O 1
ATOM 708 N N . LEU A 1 88 ? 17.838 -14.189 -35.810 1.00 54.38 88 LEU A N 1
ATOM 709 C CA . LEU A 1 88 ? 18.608 -13.506 -36.865 1.00 54.38 88 LEU A CA 1
ATOM 710 C C . LEU A 1 88 ? 19.567 -14.439 -37.621 1.00 54.38 88 LEU A C 1
ATOM 712 O O . LEU A 1 88 ? 20.234 -14.007 -38.557 1.00 54.38 88 LEU A O 1
ATOM 716 N N . VAL A 1 89 ? 19.601 -15.726 -37.267 1.00 49.91 89 VAL A N 1
ATOM 717 C CA . VAL A 1 89 ? 20.225 -16.780 -38.075 1.00 49.91 89 VAL A CA 1
ATOM 718 C C . VAL A 1 89 ? 19.143 -17.393 -38.969 1.00 49.91 89 VAL A C 1
ATOM 720 O O . VAL A 1 89 ? 18.739 -18.537 -38.792 1.00 49.91 89 VAL A O 1
ATOM 723 N N . HIS A 1 90 ? 18.615 -16.608 -39.910 1.00 50.81 90 HIS A N 1
ATOM 724 C CA . HIS A 1 90 ? 17.842 -17.155 -41.024 1.00 50.81 90 HIS A CA 1
ATOM 725 C C . HIS A 1 90 ? 18.774 -17.283 -42.240 1.00 50.81 90 HIS A C 1
ATOM 727 O O . HIS A 1 90 ? 19.350 -16.275 -42.654 1.00 50.81 90 HIS A O 1
ATOM 733 N N . PRO A 1 91 ? 18.942 -18.481 -42.834 1.00 49.09 91 PRO A N 1
ATOM 734 C CA . PRO A 1 91 ? 19.667 -18.625 -44.088 1.00 49.09 91 PRO A CA 1
ATOM 735 C C . PRO A 1 91 ? 18.799 -18.038 -45.208 1.00 49.09 91 PRO A C 1
ATOM 737 O O . PRO A 1 91 ? 17.769 -18.607 -45.572 1.00 49.09 91 PRO A O 1
ATOM 740 N N . LEU A 1 92 ? 19.184 -16.877 -45.738 1.00 47.19 92 LEU A N 1
ATOM 741 C CA . LEU A 1 92 ? 18.571 -16.312 -46.940 1.00 47.19 92 LEU A CA 1
ATOM 742 C C . LEU A 1 92 ? 19.000 -17.142 -48.157 1.00 47.19 92 LEU A C 1
ATOM 744 O O . LEU A 1 92 ? 19.989 -16.841 -48.813 1.00 47.19 92 LEU A O 1
ATOM 748 N N . ASN A 1 93 ? 18.239 -18.192 -48.466 1.00 54.25 93 ASN A N 1
ATOM 749 C CA . ASN A 1 93 ? 18.196 -18.768 -49.807 1.00 54.25 93 ASN A CA 1
ATOM 750 C C . ASN A 1 93 ? 17.037 -18.107 -50.564 1.00 54.25 93 ASN A C 1
ATOM 752 O O . ASN A 1 93 ? 15.917 -18.616 -50.589 1.00 54.25 93 ASN A O 1
ATOM 756 N N . ALA A 1 94 ? 17.303 -16.927 -51.121 1.00 45.19 94 ALA A N 1
ATOM 757 C CA . ALA A 1 94 ? 16.420 -16.257 -52.064 1.00 45.19 94 ALA A CA 1
ATOM 758 C C . ALA A 1 94 ? 17.114 -16.249 -53.427 1.00 45.19 94 ALA A C 1
ATOM 760 O O . ALA A 1 94 ? 17.946 -15.403 -53.735 1.00 45.19 94 ALA A O 1
ATOM 761 N N . LYS A 1 95 ? 16.774 -17.266 -54.217 1.00 50.31 95 LYS A N 1
ATOM 762 C CA . LYS A 1 95 ? 17.121 -17.444 -55.623 1.00 50.31 95 LYS A CA 1
ATOM 763 C C . LYS A 1 95 ? 16.620 -16.246 -56.442 1.00 50.31 95 LYS A C 1
ATOM 765 O O . LYS A 1 95 ? 15.446 -16.192 -56.798 1.00 50.31 95 LYS A O 1
ATOM 770 N N . GLY A 1 96 ? 17.520 -15.314 -56.740 1.00 38.59 96 GLY A N 1
ATOM 771 C CA . GLY A 1 96 ? 17.371 -14.274 -57.753 1.00 38.59 96 GLY A CA 1
ATOM 772 C C . GLY A 1 96 ? 18.545 -14.388 -58.717 1.00 38.59 96 GLY A C 1
ATOM 773 O O . GLY A 1 96 ? 19.692 -14.327 -58.293 1.00 38.59 96 GLY A O 1
ATOM 774 N N . ASN A 1 97 ? 18.242 -14.651 -59.986 1.00 49.00 97 ASN A N 1
ATOM 775 C CA . ASN A 1 97 ? 19.186 -14.546 -61.094 1.00 49.00 97 ASN A CA 1
ATOM 776 C C . ASN A 1 97 ? 19.742 -13.121 -61.098 1.00 49.00 97 ASN A C 1
ATOM 778 O O . ASN A 1 97 ? 18.948 -12.215 -61.304 1.00 49.00 97 ASN A O 1
ATOM 782 N N . ASP A 1 98 ? 21.030 -12.952 -60.815 1.00 49.59 98 ASP A N 1
ATOM 783 C CA . ASP A 1 98 ? 21.959 -12.009 -61.447 1.00 49.59 98 ASP A CA 1
ATOM 784 C C . ASP A 1 98 ? 23.341 -12.225 -60.803 1.00 49.59 98 ASP A C 1
ATOM 786 O O . ASP A 1 98 ? 23.454 -12.580 -59.632 1.00 49.59 98 ASP A O 1
ATOM 790 N N . SER A 1 99 ? 24.381 -12.147 -61.625 1.00 52.44 99 SER A N 1
ATOM 791 C CA . SER A 1 99 ? 25.776 -12.546 -61.392 1.00 52.44 99 SER A CA 1
ATOM 792 C C . SER A 1 99 ? 26.324 -12.311 -59.966 1.00 52.44 99 SER A C 1
ATOM 794 O O . SER A 1 99 ? 26.084 -11.248 -59.397 1.00 52.44 99 SER A O 1
ATOM 796 N N . PRO A 1 100 ? 27.122 -13.242 -59.396 1.00 46.28 100 PRO A N 1
ATOM 797 C CA . PRO A 1 100 ? 27.678 -13.097 -58.056 1.00 46.28 100 PRO A CA 1
ATOM 798 C C . PRO A 1 100 ? 28.828 -12.087 -58.082 1.00 46.28 100 PRO A C 1
ATOM 800 O O . PRO A 1 100 ? 29.987 -12.443 -58.280 1.00 46.28 100 PRO A O 1
ATOM 803 N N . GLU A 1 101 ? 28.514 -10.812 -57.887 1.00 55.69 101 GLU A N 1
ATOM 804 C CA . GLU A 1 101 ? 29.500 -9.882 -57.351 1.00 55.69 101 GLU A CA 1
ATOM 805 C C . GLU A 1 101 ? 29.659 -10.250 -55.869 1.00 55.69 101 GLU A C 1
ATOM 807 O O . GLU A 1 101 ? 28.838 -9.905 -55.017 1.00 55.69 101 GLU A O 1
ATOM 812 N N . GLU A 1 102 ? 30.639 -11.114 -55.602 1.00 55.56 102 GLU A N 1
ATOM 813 C CA . GLU A 1 102 ? 30.964 -11.642 -54.280 1.00 55.56 102 GLU A CA 1
ATOM 814 C C . GLU A 1 102 ? 31.407 -10.474 -53.391 1.00 55.56 102 GLU A C 1
ATOM 816 O O . GLU A 1 102 ? 32.547 -10.018 -53.435 1.00 55.56 102 GLU A O 1
ATOM 821 N N . LEU A 1 103 ? 30.458 -9.915 -52.637 1.00 61.16 103 LEU A N 1
ATOM 822 C CA . LEU A 1 103 ? 30.748 -8.830 -51.710 1.00 61.16 103 LEU A CA 1
ATOM 823 C C . LEU A 1 103 ? 31.753 -9.338 -50.667 1.00 61.16 103 LEU A C 1
ATOM 825 O O . LEU A 1 103 ? 31.515 -10.398 -50.076 1.00 61.16 103 LEU A O 1
ATOM 829 N N . PRO A 1 104 ? 32.843 -8.596 -50.402 1.00 58.66 104 PRO A N 1
ATOM 830 C CA . PRO A 1 104 ? 33.863 -9.035 -49.467 1.00 58.66 104 PRO A CA 1
ATOM 831 C C . PRO A 1 104 ? 33.233 -9.298 -48.100 1.00 58.66 104 PRO A C 1
ATOM 833 O O . PRO A 1 104 ? 32.509 -8.470 -47.538 1.00 58.66 104 PRO A O 1
ATOM 836 N N . HIS A 1 105 ? 33.486 -10.497 -47.580 1.00 60.91 105 HIS A N 1
ATOM 837 C CA . HIS A 1 105 ? 32.947 -10.933 -46.305 1.00 60.91 105 HIS A CA 1
ATOM 838 C C . HIS A 1 105 ? 33.514 -10.064 -45.176 1.00 60.91 105 HIS A C 1
ATOM 840 O O . HIS A 1 105 ? 34.708 -10.094 -44.889 1.00 60.91 105 HIS A O 1
ATOM 846 N N . GLY A 1 106 ? 32.655 -9.311 -44.494 1.00 71.81 106 GL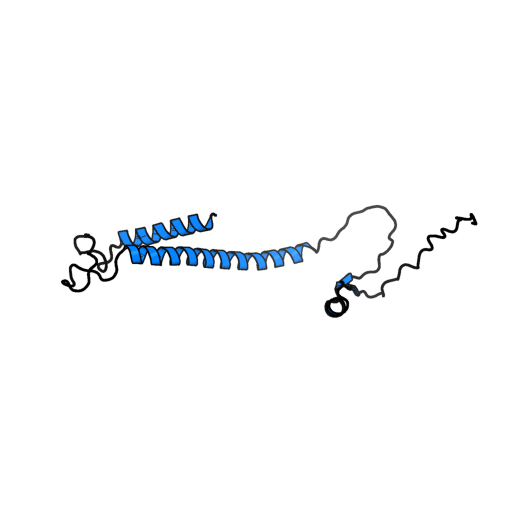Y A N 1
ATOM 847 C CA . GLY A 1 106 ? 33.027 -8.540 -43.311 1.00 71.81 106 GLY A CA 1
ATOM 848 C C . GLY A 1 106 ? 31.898 -7.644 -42.824 1.00 71.81 106 GLY A C 1
ATOM 849 O O . GLY A 1 106 ? 30.829 -7.565 -43.429 1.00 71.81 106 GLY A O 1
ATOM 850 N N . TYR A 1 107 ? 32.104 -6.993 -41.683 1.00 76.50 107 TYR A N 1
ATOM 851 C CA . TYR A 1 107 ? 31.095 -6.131 -41.074 1.00 76.50 107 TYR A CA 1
ATOM 852 C C . TYR A 1 107 ? 31.701 -4.852 -40.504 1.00 76.50 107 TYR A C 1
ATOM 854 O O . TYR A 1 107 ? 32.819 -4.823 -39.988 1.00 76.50 107 TYR A O 1
ATOM 862 N N . TYR A 1 108 ? 30.938 -3.762 -40.580 1.00 80.94 108 TYR A N 1
ATOM 863 C CA . TYR A 1 108 ? 31.334 -2.473 -40.027 1.00 80.94 108 TYR A CA 1
ATOM 864 C C . TYR A 1 108 ? 30.970 -2.393 -38.546 1.00 80.94 108 TYR A C 1
ATOM 866 O O . TYR A 1 108 ? 29.803 -2.470 -38.163 1.00 80.94 108 TYR A O 1
ATOM 874 N N . MET A 1 109 ? 31.972 -2.181 -37.700 1.00 80.81 109 MET A N 1
ATOM 875 C CA . MET A 1 109 ? 31.788 -1.929 -36.276 1.00 80.81 109 MET A CA 1
ATOM 876 C C . MET A 1 109 ? 31.936 -0.440 -35.978 1.00 80.81 109 MET A C 1
ATOM 878 O O . MET A 1 109 ? 32.889 0.212 -36.407 1.00 80.81 109 MET A O 1
ATOM 882 N N . LEU A 1 110 ? 31.018 0.109 -35.183 1.00 82.88 110 LEU A N 1
ATOM 883 C CA . LEU A 1 110 ? 31.146 1.475 -34.683 1.00 82.88 110 LEU A CA 1
ATOM 884 C C . LEU A 1 110 ? 32.335 1.570 -33.717 1.00 82.88 110 LEU A C 1
ATOM 886 O O . LEU A 1 110 ? 32.335 0.963 -32.640 1.00 82.88 110 LEU A O 1
ATOM 890 N N . ASN A 1 111 ? 33.323 2.399 -34.051 1.00 80.25 111 ASN A N 1
ATOM 891 C CA . ASN A 1 111 ? 34.433 2.684 -33.157 1.00 80.25 111 ASN A CA 1
ATOM 892 C C . ASN A 1 111 ? 34.020 3.765 -32.149 1.00 80.25 111 ASN A C 1
ATOM 894 O O . ASN A 1 111 ? 34.126 4.968 -32.400 1.00 80.25 111 ASN A O 1
ATOM 898 N N . LYS A 1 112 ? 33.558 3.323 -30.975 1.00 82.94 112 LYS A N 1
ATOM 899 C CA . LYS A 1 112 ? 33.080 4.204 -29.895 1.00 82.94 112 LYS A CA 1
ATOM 900 C C . LYS A 1 112 ? 34.160 5.160 -29.368 1.00 82.94 112 LYS A C 1
ATOM 902 O O . LYS A 1 112 ? 33.826 6.261 -28.938 1.00 82.94 112 LYS A O 1
ATOM 907 N N . LYS A 1 113 ? 35.440 4.762 -29.403 1.00 79.88 113 LYS A N 1
ATOM 908 C CA . LYS A 1 113 ? 36.565 5.590 -28.929 1.00 79.88 113 LYS A CA 1
ATOM 909 C C . LYS A 1 113 ? 36.848 6.732 -29.903 1.00 79.88 113 LYS A C 1
ATOM 911 O O . LYS A 1 113 ? 36.920 7.881 -29.486 1.00 79.88 113 LYS A O 1
ATOM 916 N N . ALA A 1 114 ? 36.930 6.418 -31.196 1.00 69.81 114 ALA A N 1
ATOM 917 C CA . ALA A 1 114 ? 37.155 7.418 -32.235 1.00 69.81 114 ALA A CA 1
ATOM 918 C C . ALA A 1 114 ? 35.953 8.365 -32.389 1.00 69.81 114 ALA A C 1
ATOM 920 O O . ALA A 1 114 ? 36.140 9.570 -32.485 1.00 69.81 114 ALA A O 1
ATOM 921 N N . THR A 1 115 ? 34.731 7.830 -32.310 1.00 77.31 115 THR A N 1
ATOM 922 C CA . THR A 1 115 ? 33.481 8.606 -32.403 1.00 77.31 115 THR A CA 1
ATOM 923 C C . THR A 1 115 ? 33.368 9.672 -31.310 1.00 77.31 115 THR A C 1
ATOM 925 O O . THR A 1 115 ? 32.937 10.789 -31.580 1.00 77.31 115 THR A O 1
ATOM 928 N N . LYS A 1 116 ? 33.781 9.361 -30.072 1.00 73.81 116 LYS A N 1
ATOM 929 C CA . LYS A 1 116 ? 33.759 10.335 -28.967 1.00 73.81 116 LYS A CA 1
ATOM 930 C C . LYS A 1 116 ? 34.733 11.497 -29.165 1.00 73.81 116 LYS A C 1
ATOM 932 O O . LYS A 1 116 ? 34.477 12.574 -28.647 1.00 73.81 116 LYS A O 1
ATOM 937 N N . LEU A 1 117 ? 35.833 11.270 -29.880 1.00 76.06 117 LEU A N 1
ATOM 938 C CA . LEU A 1 117 ? 36.861 12.282 -30.128 1.00 76.06 117 LEU A CA 1
ATOM 939 C C . LEU A 1 117 ? 36.522 13.160 -31.337 1.00 76.06 117 LEU A C 1
ATOM 941 O O . LEU A 1 117 ? 36.816 14.348 -31.321 1.00 76.06 117 LEU A O 1
ATOM 945 N N . SER A 1 118 ? 35.902 12.590 -32.374 1.00 74.12 118 SER A N 1
ATOM 946 C CA . SER A 1 118 ? 35.567 13.313 -33.606 1.00 74.12 118 SER A CA 1
ATOM 947 C C . SER A 1 118 ? 34.171 13.942 -33.605 1.00 74.12 118 SER A C 1
ATOM 949 O O . SER A 1 118 ? 33.885 14.770 -34.463 1.00 74.12 118 SER A O 1
ATOM 951 N N . GLY A 1 119 ? 33.287 13.555 -32.679 1.00 77.19 119 GLY A N 1
ATOM 952 C CA . GLY A 1 119 ? 31.922 14.090 -32.573 1.00 77.19 119 GLY A CA 1
ATOM 953 C C . GLY A 1 119 ? 30.930 13.541 -33.609 1.00 77.19 119 GLY A C 1
ATOM 954 O O . GLY A 1 119 ? 29.738 13.813 -33.515 1.00 77.19 119 GLY A O 1
ATOM 955 N N . PHE A 1 120 ? 31.391 12.722 -34.556 1.00 74.25 120 PHE A N 1
ATOM 956 C CA . PHE A 1 120 ? 30.565 12.020 -35.541 1.00 74.25 120 PHE A CA 1
ATOM 957 C C . PHE A 1 120 ? 30.871 10.514 -35.538 1.00 74.25 120 PHE A C 1
ATOM 959 O O . PHE A 1 120 ? 32.009 10.122 -35.252 1.00 74.25 120 PHE A O 1
ATOM 966 N N . PRO A 1 121 ? 29.877 9.651 -35.832 1.00 78.19 121 PRO A N 1
ATOM 967 C CA . PRO A 1 121 ? 30.044 8.202 -35.794 1.00 78.19 121 PRO A CA 1
ATOM 968 C C . PRO A 1 121 ? 31.076 7.736 -36.821 1.00 78.19 121 PRO A C 1
ATOM 970 O O . PRO A 1 121 ? 30.896 7.910 -38.025 1.00 78.19 121 PRO A O 1
ATOM 973 N N . LYS A 1 122 ? 32.158 7.122 -36.332 1.00 79.50 122 LYS A N 1
ATOM 974 C CA . LYS A 1 122 ? 33.220 6.545 -37.160 1.00 79.50 122 LYS A CA 1
ATOM 975 C C . LYS A 1 122 ? 33.141 5.025 -37.126 1.00 79.50 122 LYS A C 1
ATOM 977 O O . LYS A 1 122 ? 33.269 4.413 -36.064 1.00 79.50 122 LYS A O 1
ATOM 982 N N . TYR A 1 123 ? 32.962 4.425 -38.295 1.00 80.06 123 TYR A N 1
ATOM 983 C CA . TYR A 1 123 ? 32.887 2.978 -38.470 1.00 80.06 123 TYR A CA 1
ATOM 984 C C . TYR A 1 123 ? 34.236 2.418 -38.919 1.00 80.06 123 TYR A C 1
ATOM 986 O O . TYR A 1 123 ? 34.992 3.080 -39.629 1.00 80.06 123 TYR A O 1
ATOM 994 N N . MET A 1 124 ? 34.544 1.205 -38.473 1.00 78.06 124 MET A N 1
ATOM 995 C CA . MET A 1 124 ? 35.733 0.449 -38.847 1.00 78.06 124 MET A CA 1
ATOM 996 C C . MET A 1 124 ? 35.282 -0.884 -39.431 1.00 78.06 124 MET A C 1
ATOM 998 O O . MET A 1 124 ? 34.480 -1.581 -38.814 1.00 78.06 124 MET A O 1
ATOM 1002 N N . TYR A 1 125 ? 35.774 -1.213 -40.619 1.00 77.50 125 TYR A N 1
ATOM 1003 C CA . TYR A 1 125 ? 35.510 -2.498 -41.248 1.00 77.50 125 TYR A CA 1
ATOM 1004 C C . TYR A 1 125 ? 36.300 -3.607 -40.546 1.00 77.50 125 TYR A C 1
ATOM 1006 O O . TYR A 1 125 ? 37.477 -3.422 -40.230 1.00 77.50 125 TYR A O 1
ATOM 1014 N N . VAL A 1 126 ? 35.647 -4.738 -40.299 1.00 76.38 126 VAL A N 1
ATOM 1015 C CA . VAL A 1 126 ? 36.244 -5.945 -39.727 1.00 76.38 126 VAL A CA 1
ATOM 1016 C C . VAL A 1 126 ? 35.927 -7.107 -40.662 1.00 76.38 126 VAL A C 1
ATOM 1018 O O . VAL A 1 126 ? 34.790 -7.571 -40.724 1.00 76.38 126 VAL A O 1
ATOM 1021 N N . GLY A 1 127 ? 36.937 -7.560 -41.397 1.00 74.69 127 GLY A N 1
ATOM 1022 C CA . GLY A 1 127 ? 36.869 -8.705 -42.299 1.00 74.69 127 GLY A CA 1
ATOM 1023 C C . GLY A 1 127 ? 38.278 -9.197 -42.654 1.00 74.69 127 GLY A C 1
ATOM 1024 O O . GLY A 1 127 ? 39.240 -8.464 -42.407 1.00 74.69 127 GLY A O 1
ATOM 1025 N N . PRO A 1 128 ? 38.414 -10.439 -43.154 1.00 68.12 128 PRO A N 1
ATOM 1026 C CA . PRO A 1 128 ? 39.690 -11.022 -43.573 1.00 68.12 128 PRO A CA 1
ATOM 1027 C C . PRO A 1 128 ? 40.405 -10.198 -44.653 1.00 68.12 128 PRO A C 1
ATOM 1029 O O . PRO A 1 128 ? 41.622 -10.050 -44.578 1.00 68.12 128 PRO A O 1
ATOM 1032 N N . ASP A 1 129 ? 39.654 -9.590 -45.571 1.00 66.88 129 ASP A N 1
ATOM 1033 C CA . ASP A 1 129 ? 40.186 -8.725 -46.623 1.00 66.88 129 ASP A CA 1
ATOM 1034 C C . ASP A 1 129 ? 39.888 -7.260 -46.288 1.00 66.88 129 ASP A C 1
ATOM 1036 O O . ASP A 1 129 ? 38.750 -6.912 -45.980 1.00 66.88 129 ASP A O 1
ATOM 1040 N N . GLY A 1 130 ? 40.905 -6.390 -46.288 1.00 60.53 130 GLY A N 1
ATOM 1041 C CA . GLY A 1 130 ? 40.719 -4.957 -46.021 1.00 60.53 130 GLY A CA 1
ATOM 1042 C C . GLY A 1 130 ? 39.696 -4.341 -46.985 1.00 60.53 130 GLY A C 1
ATOM 1043 O O . GLY A 1 130 ? 39.604 -4.798 -48.121 1.00 60.53 130 GLY A O 1
ATOM 1044 N N . PRO A 1 131 ? 38.918 -3.321 -46.568 1.00 63.50 131 PRO A N 1
ATOM 1045 C CA . PRO A 1 131 ? 37.850 -2.793 -47.407 1.00 63.50 131 PRO A CA 1
ATOM 1046 C C . PRO A 1 131 ? 38.452 -2.284 -48.717 1.00 63.50 131 PRO A C 1
ATOM 1048 O O . PRO A 1 131 ? 39.256 -1.347 -48.700 1.00 63.50 131 PRO A O 1
ATOM 1051 N N . GLU A 1 132 ? 38.081 -2.894 -49.844 1.00 61.38 132 GLU A N 1
ATOM 1052 C CA . GLU A 1 132 ? 38.426 -2.352 -51.151 1.00 61.38 132 GLU A CA 1
ATOM 1053 C C . GLU A 1 132 ? 37.804 -0.961 -51.240 1.00 61.38 132 GLU A C 1
ATOM 1055 O O . GLU A 1 132 ? 36.583 -0.790 -51.239 1.00 61.38 132 GLU A O 1
ATOM 1060 N N . MET A 1 133 ? 38.653 0.068 -51.219 1.00 55.38 133 MET A N 1
ATOM 1061 C CA . MET A 1 133 ? 38.169 1.429 -51.376 1.00 55.38 133 MET A CA 1
ATOM 1062 C C . MET A 1 133 ? 37.546 1.542 -52.768 1.00 55.38 133 MET A C 1
ATOM 1064 O O . MET A 1 133 ? 38.210 1.172 -53.743 1.00 55.38 133 MET A O 1
ATOM 1068 N N . PRO A 1 134 ? 36.322 2.082 -52.905 1.00 49.84 134 PRO A N 1
ATOM 1069 C CA . PRO A 1 134 ? 35.798 2.393 -54.222 1.00 49.84 134 PRO A CA 1
ATOM 1070 C C . PRO A 1 134 ? 36.786 3.352 -54.891 1.00 49.84 134 PRO A C 1
ATOM 1072 O O . PRO A 1 134 ? 37.065 4.439 -54.374 1.00 49.84 134 PRO A O 1
ATOM 1075 N N . LYS A 1 135 ? 37.378 2.919 -56.014 1.00 45.22 135 LYS A N 1
ATOM 1076 C CA . LYS A 1 135 ? 38.235 3.775 -56.843 1.00 45.22 135 LYS A CA 1
ATOM 1077 C C . LYS A 1 135 ? 37.443 5.051 -57.138 1.00 45.22 135 LYS A C 1
ATOM 1079 O O . LYS A 1 135 ? 36.271 4.927 -57.492 1.00 45.22 135 LYS A O 1
ATOM 1084 N N . PRO A 1 136 ? 38.033 6.251 -56.988 1.00 42.94 136 PRO A N 1
ATOM 1085 C CA . PRO A 1 136 ? 37.313 7.493 -57.226 1.00 42.94 136 PRO A CA 1
ATOM 1086 C C . PRO A 1 136 ? 36.778 7.485 -58.659 1.00 42.94 136 PRO A C 1
ATOM 1088 O O . PRO A 1 136 ? 37.529 7.613 -59.625 1.00 42.94 136 PRO A O 1
ATOM 1091 N N . SER A 1 137 ? 35.472 7.271 -58.789 1.00 42.59 137 SER A N 1
ATOM 1092 C CA . SER A 1 137 ? 34.754 7.363 -60.046 1.00 42.59 137 SER A CA 1
ATOM 1093 C C . SER A 1 137 ? 34.779 8.823 -60.479 1.00 42.59 137 SER A C 1
ATOM 1095 O O . SER A 1 137 ? 34.206 9.691 -59.822 1.00 42.59 137 SER A O 1
ATOM 1097 N N . LEU A 1 138 ? 35.495 9.078 -61.569 1.00 46.75 138 LEU A N 1
ATOM 1098 C CA . LEU A 1 138 ? 35.572 10.359 -62.256 1.00 46.75 138 LEU A CA 1
ATOM 1099 C C . LEU A 1 138 ? 34.173 10.804 -62.726 1.00 46.75 138 LEU A C 1
ATOM 1101 O O . LEU A 1 138 ? 33.683 10.297 -63.726 1.00 46.75 138 LEU A O 1
ATOM 1105 N N . LEU A 1 139 ? 33.549 11.758 -62.031 1.00 35.47 139 LEU A N 1
ATOM 1106 C CA . LEU A 1 139 ? 32.361 12.519 -62.459 1.00 35.47 139 LEU A CA 1
ATOM 1107 C C . LEU A 1 139 ? 32.341 13.815 -61.612 1.00 35.47 139 LEU A C 1
ATOM 1109 O O . LEU A 1 139 ? 32.276 13.722 -60.395 1.00 35.47 139 LEU A O 1
ATOM 1113 N N . ASN A 1 140 ? 32.430 15.057 -62.094 1.00 38.47 140 ASN A N 1
ATOM 1114 C CA . ASN A 1 140 ? 32.301 15.620 -63.430 1.00 38.47 140 ASN A CA 1
ATOM 1115 C C . ASN A 1 140 ? 33.114 16.917 -63.552 1.00 38.47 140 ASN A C 1
ATOM 1117 O O . ASN A 1 140 ? 33.037 17.809 -62.708 1.00 38.47 140 ASN A O 1
ATOM 1121 N N . THR A 1 141 ? 33.785 17.045 -64.692 1.00 40.91 141 THR A N 1
ATOM 1122 C CA . THR A 1 141 ? 34.023 18.303 -65.398 1.00 40.91 141 THR A CA 1
ATOM 1123 C C . THR A 1 141 ? 32.701 19.065 -65.552 1.00 40.91 141 THR A C 1
ATOM 1125 O O . THR A 1 141 ? 31.833 18.648 -66.314 1.00 40.91 141 THR A O 1
ATOM 1128 N N . VAL A 1 142 ? 32.554 20.197 -64.865 1.00 40.91 142 VAL A N 1
ATOM 1129 C CA . VAL A 1 142 ? 31.659 21.286 -65.287 1.00 40.91 142 VAL A CA 1
ATOM 1130 C C . VAL A 1 142 ? 32.530 22.523 -65.473 1.00 40.91 142 VAL A C 1
ATOM 1132 O O . VAL A 1 142 ? 32.581 23.433 -64.653 1.00 40.91 142 VAL A O 1
ATOM 1135 N N . SER A 1 143 ? 33.293 22.502 -66.561 1.00 39.72 143 SER A N 1
ATOM 1136 C CA . SER A 1 143 ? 33.755 23.701 -67.248 1.00 39.72 143 SER A CA 1
ATOM 1137 C C . SER A 1 143 ? 32.624 24.166 -68.163 1.00 39.72 143 SER A C 1
ATOM 1139 O O . SER A 1 143 ? 32.185 23.370 -68.993 1.00 39.72 143 SER A O 1
ATOM 1141 N N . ASN A 1 144 ? 32.142 25.400 -67.981 1.00 36.16 144 ASN A N 1
ATOM 1142 C CA . ASN A 1 144 ? 31.769 26.371 -69.027 1.00 36.16 144 ASN A CA 1
ATOM 1143 C C . ASN A 1 144 ? 30.945 27.509 -68.385 1.00 36.16 144 ASN A C 1
ATOM 1145 O O . ASN A 1 144 ? 29.862 27.281 -67.865 1.00 36.16 144 ASN A O 1
ATOM 1149 N N . THR A 1 145 ? 31.527 28.690 -68.176 1.00 38.44 145 THR A N 1
ATOM 1150 C CA . THR A 1 145 ? 31.542 29.848 -69.099 1.00 38.44 145 THR A CA 1
ATOM 1151 C C . THR A 1 145 ? 30.504 30.887 -68.668 1.00 38.44 145 THR A C 1
ATOM 1153 O O . THR A 1 145 ? 29.364 30.862 -69.113 1.00 38.44 145 THR A O 1
ATOM 1156 N N . SER A 1 146 ? 30.940 31.850 -67.853 1.00 38.25 146 SER A N 1
ATOM 1157 C CA . SER A 1 146 ? 30.290 33.160 -67.724 1.00 38.25 146 SER A CA 1
ATOM 1158 C C . SER A 1 146 ? 31.335 34.229 -68.034 1.00 38.25 146 SER A C 1
ATOM 1160 O O . SER A 1 146 ? 31.942 34.815 -67.143 1.00 38.25 146 SER A O 1
ATOM 1162 N N . THR A 1 147 ? 31.605 34.429 -69.321 1.00 39.31 147 THR A N 1
ATOM 1163 C CA . THR A 1 147 ? 32.275 35.629 -69.835 1.00 39.31 147 THR A CA 1
ATOM 1164 C C . THR A 1 147 ? 31.233 36.708 -70.096 1.00 39.31 147 THR A C 1
ATOM 1166 O O . THR A 1 147 ? 30.302 36.443 -70.849 1.00 39.31 147 THR A O 1
ATOM 1169 N N . LEU A 1 148 ? 31.423 37.892 -69.504 1.00 41.16 148 LEU A N 1
ATOM 1170 C CA . LEU A 1 148 ? 31.125 39.251 -70.012 1.00 41.16 148 LEU A CA 1
ATOM 1171 C C . LEU A 1 148 ? 31.420 40.223 -68.845 1.00 41.16 148 LEU A C 1
ATOM 1173 O O . LEU A 1 148 ? 30.660 40.289 -67.889 1.00 41.16 148 LEU A O 1
ATOM 1177 N N . GLN A 1 149 ? 32.665 40.681 -68.681 1.00 40.97 149 GLN A N 1
ATOM 1178 C CA . GLN A 1 149 ? 33.218 41.952 -69.185 1.00 40.97 149 GLN A CA 1
ATOM 1179 C C . GLN A 1 149 ? 32.447 43.226 -68.772 1.00 40.97 149 GLN A C 1
ATOM 1181 O O . GLN A 1 149 ? 31.316 43.450 -69.188 1.00 40.97 149 GLN A O 1
ATOM 1186 N N . THR A 1 150 ? 33.190 44.084 -68.054 1.00 37.75 150 THR A N 1
ATOM 1187 C CA . THR A 1 150 ? 33.203 45.565 -68.065 1.00 37.75 150 THR A CA 1
ATOM 1188 C C . THR A 1 150 ? 31.964 46.367 -67.663 1.00 37.75 150 THR A C 1
ATOM 1190 O O . THR A 1 150 ? 30.984 46.434 -68.401 1.00 37.75 150 THR A O 1
ATOM 1193 N N . LYS A 1 151 ? 32.141 47.203 -66.631 1.00 35.25 151 LYS A N 1
ATOM 1194 C CA . LYS A 1 151 ? 32.416 48.633 -66.847 1.00 35.25 151 LYS A CA 1
ATOM 1195 C C . LYS A 1 151 ? 33.338 49.178 -65.759 1.00 35.25 151 LYS A C 1
ATOM 1197 O O . LYS A 1 151 ? 33.195 48.714 -64.609 1.00 35.25 151 LYS A O 1
#

Radius of gyration: 37.07 Å; chains: 1; bounding box: 60×67×100 Å

Organism: NCBI:txid1070528

Sequence (151 aa):
MWTFLIAGVLYLLGVGAVLYIRPTYMFTPDGKWKEFGIGSTDDKHTPFPFWLFCLTWAVFSYVSVLVFLGSMKFKNSDILNYKANTSLVHPLNAKGNDSPEELPHGYYMLNKKATKLSGFPKYMYVGPDGPEMPKPSLLNTVSNTSTLQTK

Secondary structure (DSSP, 8-state):
-HHHHHHHHHHHHHHHHHHHH--TTTB-TTSPBPEE-SSS-TTTEESS-HHHHHHHHHHHHHHHHHHHHHHHHHHHHHHHHHHHTTTT---------S------S-EEEE-HHHHHHHSS--EEEESSS---PPP----------------